Protein AF-A0A3N0X921-F1 (afdb_monomer_lite)

Sequence (49 aa):
MNNLDAIYDFILKELRKLTIKENFYFKPIKPKLSDLELIAINISAEYLS

Secondary structure (DSSP, 8-state):
--HHHHHHHHHHHHHHHH-S-S-SS--SS--SS-HHHHHHHHHHHHHH-

Structure (mmCIF, N/CA/C/O backbone):
data_AF-A0A3N0X921-F1
#
_entry.id   AF-A0A3N0X921-F1
#
loop_
_atom_site.group_PDB
_atom_site.id
_atom_site.type_symbol
_atom_site.label_atom_id
_atom_site.label_alt_id
_atom_site.label_comp_id
_atom_site.label_asym_id
_atom_site.label_entity_id
_atom_site.label_seq_id
_atom_site.pdbx_PDB_ins_code
_atom_site.Cartn_x
_atom_site.Cartn_y
_atom_site.Cartn_z
_atom_site.occupancy
_atom_site.B_iso_or_equiv
_atom_site.auth_seq_id
_atom_site.auth_comp_id
_atom_site.auth_asym_id
_atom_site.auth_atom_id
_atom_site.pdbx_PDB_model_num
ATOM 1 N N . MET A 1 1 ? 2.422 -1.197 -18.743 1.00 47.28 1 MET A N 1
ATOM 2 C CA . MET A 1 1 ? 2.802 -1.784 -17.443 1.00 47.28 1 MET A CA 1
ATOM 3 C C . MET A 1 1 ? 4.208 -1.321 -17.151 1.00 47.28 1 MET A C 1
ATOM 5 O O . MET A 1 1 ? 5.150 -1.921 -17.657 1.00 47.28 1 MET A O 1
ATOM 9 N N . ASN A 1 2 ? 4.347 -0.202 -16.442 1.00 64.88 2 ASN A N 1
ATOM 10 C CA . ASN A 1 2 ? 5.659 0.185 -15.946 1.00 64.88 2 ASN A CA 1
ATOM 11 C C . ASN A 1 2 ? 5.992 -0.701 -14.746 1.00 64.88 2 ASN A C 1
ATOM 13 O O . ASN A 1 2 ? 5.100 -1.087 -13.992 1.00 64.88 2 ASN A O 1
ATOM 17 N N . ASN A 1 3 ? 7.274 -1.021 -14.575 1.00 84.25 3 ASN A N 1
ATOM 18 C CA . ASN A 1 3 ? 7.753 -1.820 -13.445 1.00 84.25 3 ASN A CA 1
ATOM 19 C C . ASN A 1 3 ? 7.309 -1.204 -12.100 1.00 84.25 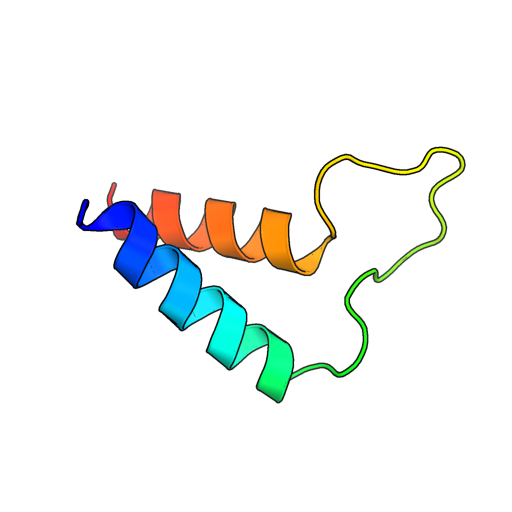3 ASN A C 1
ATOM 21 O O . ASN A 1 3 ? 6.918 -1.914 -11.182 1.00 84.25 3 ASN A O 1
ATOM 25 N N . LEU A 1 4 ? 7.267 0.132 -12.037 1.00 89.38 4 LEU A N 1
ATOM 26 C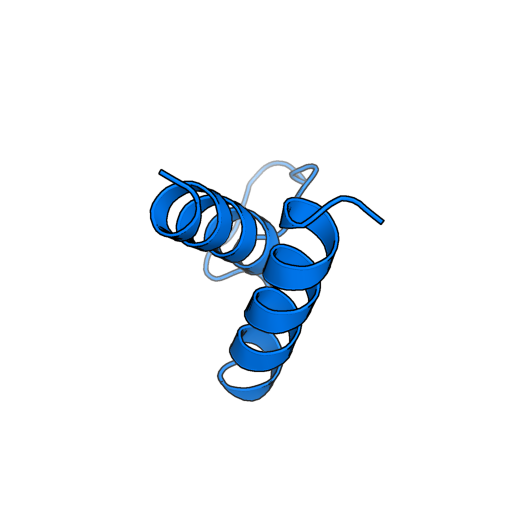 CA . LEU A 1 4 ? 6.845 0.895 -10.864 1.00 89.38 4 LEU A CA 1
ATOM 27 C C . LEU A 1 4 ? 5.386 0.663 -10.471 1.00 89.38 4 LEU A C 1
ATOM 29 O O . LEU A 1 4 ? 5.127 0.441 -9.294 1.00 89.38 4 LEU A O 1
ATOM 33 N N . ASP A 1 5 ? 4.456 0.658 -11.427 1.00 92.44 5 ASP A N 1
ATOM 34 C CA . ASP A 1 5 ? 3.030 0.474 -11.125 1.00 92.44 5 ASP A CA 1
ATOM 35 C C . ASP A 1 5 ? 2.781 -0.916 -10.518 1.00 92.44 5 ASP A C 1
ATOM 37 O O . ASP A 1 5 ? 2.088 -1.056 -9.515 1.00 92.44 5 ASP A O 1
ATOM 41 N N . ALA A 1 6 ? 3.423 -1.948 -11.080 1.00 94.31 6 ALA A N 1
ATOM 42 C CA . ALA A 1 6 ? 3.290 -3.321 -10.596 1.00 94.31 6 ALA A CA 1
ATOM 43 C C . ALA A 1 6 ? 3.885 -3.512 -9.189 1.00 94.31 6 ALA A C 1
ATOM 45 O O . ALA A 1 6 ? 3.298 -4.206 -8.356 1.00 94.31 6 ALA A O 1
ATOM 46 N N . ILE A 1 7 ? 5.040 -2.893 -8.920 1.00 94.81 7 ILE A N 1
ATOM 47 C CA . ILE A 1 7 ? 5.697 -2.931 -7.606 1.00 94.81 7 ILE A CA 1
ATOM 48 C C . ILE A 1 7 ? 4.856 -2.183 -6.568 1.00 94.81 7 ILE A C 1
ATOM 50 O O . ILE A 1 7 ? 4.613 -2.709 -5.480 1.00 94.81 7 ILE A O 1
ATOM 54 N N . TYR A 1 8 ? 4.353 -1.003 -6.929 1.00 96.50 8 TYR A N 1
ATOM 55 C CA . TYR A 1 8 ? 3.466 -0.209 -6.088 1.00 96.50 8 TYR A CA 1
ATOM 56 C C . TYR A 1 8 ? 2.202 -0.976 -5.697 1.00 96.50 8 TYR A C 1
ATOM 58 O O . TYR A 1 8 ? 1.896 -1.084 -4.506 1.00 96.50 8 TYR A O 1
ATOM 66 N N . ASP A 1 9 ? 1.507 -1.568 -6.671 1.00 96.31 9 ASP A N 1
ATOM 67 C CA . ASP A 1 9 ? 0.281 -2.331 -6.425 1.00 96.31 9 ASP A CA 1
ATOM 68 C C . ASP A 1 9 ? 0.538 -3.539 -5.515 1.00 96.31 9 ASP A C 1
ATOM 70 O O . ASP A 1 9 ? -0.260 -3.840 -4.619 1.00 96.31 9 ASP A O 1
ATOM 74 N N . PHE A 1 10 ? 1.6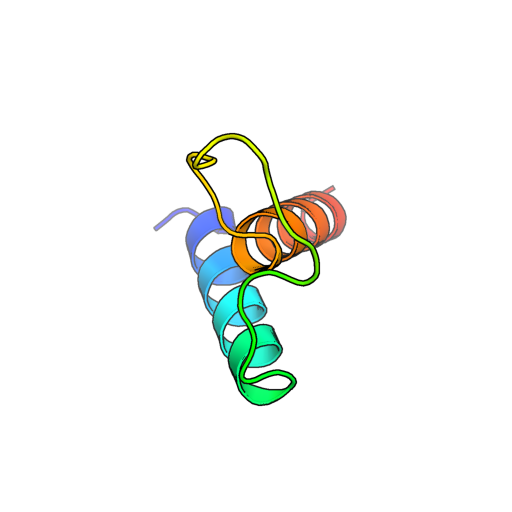69 -4.224 -5.714 1.00 96.00 10 PHE A N 1
ATOM 75 C CA . PHE A 1 10 ? 2.072 -5.346 -4.873 1.00 96.00 10 PHE A CA 1
ATOM 76 C C . PHE A 1 10 ? 2.324 -4.904 -3.427 1.00 96.00 10 PHE A C 1
ATOM 78 O O . PHE A 1 10 ? 1.747 -5.477 -2.500 1.00 96.00 10 PHE A O 1
ATOM 85 N N . ILE A 1 11 ? 3.127 -3.857 -3.223 1.00 95.69 11 ILE A N 1
ATOM 86 C CA . ILE A 1 11 ? 3.448 -3.343 -1.886 1.00 95.69 11 ILE A CA 1
ATOM 87 C C . ILE A 1 11 ? 2.180 -2.857 -1.183 1.00 95.69 11 ILE A C 1
ATOM 89 O O . ILE A 1 11 ? 1.935 -3.224 -0.033 1.00 95.69 11 ILE A O 1
ATOM 93 N N . LEU A 1 12 ? 1.334 -2.085 -1.870 1.00 96.38 12 LEU A N 1
ATOM 94 C CA . LEU A 1 12 ? 0.087 -1.580 -1.298 1.00 96.38 12 LEU A CA 1
ATOM 95 C C . LEU A 1 12 ? -0.842 -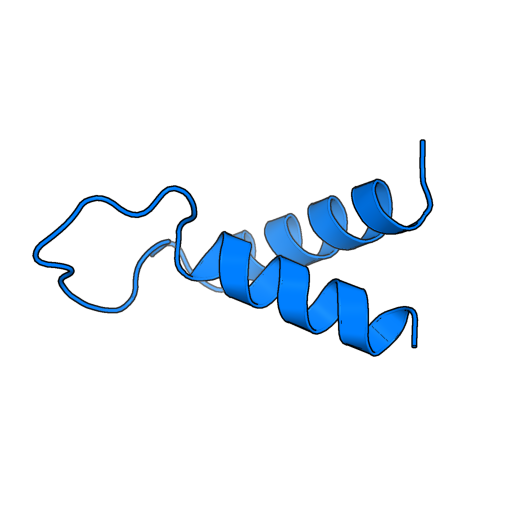2.725 -0.870 1.00 96.38 12 LEU A C 1
ATOM 97 O O . LEU A 1 12 ? -1.469 -2.657 0.192 1.00 96.38 12 LEU A O 1
ATOM 101 N N . LYS A 1 13 ? -0.914 -3.796 -1.669 1.00 96.31 13 LYS A N 1
ATOM 102 C CA . LYS A 1 13 ? -1.691 -4.994 -1.338 1.00 96.31 13 LYS A CA 1
ATOM 103 C C . LYS A 1 13 ? -1.179 -5.672 -0.071 1.00 96.31 13 LYS A C 1
ATOM 105 O O . LYS A 1 13 ? -1.995 -6.044 0.770 1.00 96.31 13 LYS A O 1
ATOM 110 N N . GLU A 1 14 ? 0.132 -5.830 0.082 1.00 95.88 14 GLU A N 1
ATOM 111 C CA . GLU A 1 14 ? 0.698 -6.438 1.291 1.00 95.88 14 GLU A CA 1
ATOM 112 C C . GLU A 1 14 ? 0.512 -5.538 2.520 1.00 95.88 14 GLU A C 1
ATOM 114 O O . GLU A 1 14 ? 0.093 -6.021 3.573 1.00 95.88 14 GLU A O 1
ATOM 119 N N . LEU A 1 15 ? 0.690 -4.221 2.384 1.00 95.06 15 LEU A N 1
ATOM 120 C CA . LEU A 1 15 ? 0.433 -3.270 3.471 1.00 95.06 15 LEU A CA 1
ATOM 121 C C . LEU A 1 15 ? -1.026 -3.316 3.954 1.00 95.06 15 LEU A C 1
ATOM 123 O O . LEU A 1 15 ? -1.275 -3.326 5.159 1.00 95.06 15 LEU A O 1
ATOM 127 N N . ARG A 1 16 ? -1.996 -3.429 3.036 1.00 94.88 16 ARG A N 1
ATOM 128 C CA . ARG A 1 16 ? -3.426 -3.576 3.371 1.00 94.88 16 ARG A CA 1
ATOM 129 C C . ARG A 1 16 ? -3.767 -4.885 4.087 1.00 94.88 16 ARG A C 1
ATOM 131 O O . ARG A 1 16 ? -4.762 -4.941 4.803 1.00 94.88 16 ARG A O 1
ATOM 138 N N . LYS A 1 17 ? -2.970 -5.945 3.919 1.00 95.56 17 LYS A N 1
ATOM 139 C CA . LYS A 1 17 ? -3.137 -7.179 4.709 1.00 95.56 17 LYS A CA 1
ATOM 140 C C . LYS A 1 17 ? -2.636 -7.009 6.141 1.00 95.56 17 LYS A C 1
ATOM 142 O O . LYS A 1 17 ? -3.189 -7.620 7.049 1.00 95.56 17 LYS A O 1
ATOM 147 N N . LEU A 1 18 ? -1.592 -6.201 6.334 1.00 93.88 18 LEU A N 1
ATOM 148 C CA . LEU A 1 18 ? -0.983 -5.959 7.645 1.00 93.88 18 LEU A CA 1
ATOM 149 C C . LEU A 1 18 ? -1.792 -4.976 8.497 1.00 93.88 18 LEU A C 1
ATOM 151 O O . LEU A 1 18 ? -1.763 -5.057 9.723 1.00 93.88 18 LEU A O 1
ATOM 155 N N . THR A 1 19 ? -2.519 -4.052 7.869 1.00 89.94 19 THR A N 1
ATOM 156 C CA . THR A 1 19 ? -3.354 -3.079 8.575 1.00 89.94 19 THR A CA 1
ATOM 157 C C . THR A 1 19 ? -4.672 -2.833 7.856 1.00 89.94 19 THR A C 1
ATOM 159 O O . THR A 1 19 ? -4.724 -2.563 6.661 1.00 89.94 19 THR A O 1
ATOM 162 N N . ILE A 1 20 ? -5.750 -2.851 8.637 1.00 83.12 20 ILE A N 1
ATOM 163 C CA . ILE A 1 20 ? -7.109 -2.525 8.183 1.00 83.12 20 ILE A CA 1
ATOM 164 C C . ILE A 1 20 ? -7.290 -0.997 8.075 1.00 83.12 20 ILE A C 1
ATOM 166 O O . ILE A 1 20 ? -8.208 -0.505 7.421 1.00 83.12 20 ILE A O 1
ATOM 170 N N . LYS A 1 21 ? -6.413 -0.219 8.723 1.00 88.12 21 LYS A N 1
ATOM 171 C CA . LYS A 1 21 ? -6.471 1.244 8.756 1.00 88.12 21 LYS A CA 1
ATOM 172 C C . LYS A 1 21 ? -5.622 1.831 7.627 1.00 88.12 21 LYS A C 1
ATOM 174 O O . LYS A 1 21 ? -4.414 1.616 7.603 1.00 88.12 21 LYS A O 1
ATOM 179 N N . GLU A 1 22 ? -6.239 2.623 6.749 1.00 85.25 22 GLU A N 1
ATOM 180 C CA . GLU A 1 22 ? -5.536 3.302 5.645 1.00 85.25 22 GLU A CA 1
ATOM 181 C C . GLU A 1 22 ? -4.907 4.652 6.034 1.00 85.25 22 GLU A C 1
ATOM 183 O O . GLU A 1 22 ? -4.018 5.145 5.343 1.00 85.25 22 GLU A O 1
ATOM 188 N N . ASN A 1 23 ? -5.362 5.269 7.131 1.00 89.00 23 ASN A N 1
ATOM 189 C CA . ASN A 1 23 ? -4.853 6.551 7.626 1.00 89.00 23 ASN A CA 1
ATOM 190 C C . ASN A 1 23 ? -4.573 6.474 9.127 1.00 89.00 23 ASN A C 1
ATOM 192 O O . ASN A 1 23 ? -5.467 6.150 9.908 1.00 89.00 23 ASN A O 1
ATOM 196 N N . PHE A 1 24 ? -3.357 6.784 9.559 1.00 89.19 24 PHE A N 1
ATOM 197 C CA . PHE A 1 24 ? -2.918 6.567 10.938 1.00 89.19 24 PHE A CA 1
ATOM 198 C C . PHE A 1 24 ? -3.326 7.699 11.876 1.00 89.19 24 PHE A C 1
ATOM 200 O O . PHE A 1 24 ? -3.633 7.426 13.039 1.00 89.19 24 PHE A O 1
ATOM 207 N N . TYR A 1 25 ? -3.436 8.925 11.371 1.00 88.06 25 TYR A N 1
ATOM 208 C CA . TYR A 1 25 ? -3.731 10.120 12.160 1.00 88.06 25 TYR A CA 1
ATOM 209 C C . TYR A 1 25 ? -4.842 10.970 11.534 1.00 88.06 25 TYR A C 1
ATOM 211 O O . TYR A 1 25 ? -5.168 10.845 10.352 1.00 88.06 25 TYR A O 1
ATOM 219 N N . PHE A 1 26 ? -5.445 11.836 12.353 1.00 89.38 26 PHE A N 1
ATOM 220 C CA . PHE A 1 26 ? -6.420 12.809 11.876 1.00 89.38 26 PHE A CA 1
ATOM 221 C C . PHE A 1 26 ? -5.732 13.857 11.003 1.00 89.38 26 PHE A C 1
ATOM 223 O O . PHE A 1 26 ? -4.725 14.445 11.397 1.00 89.38 26 PHE A O 1
ATOM 230 N N . LYS A 1 27 ? -6.315 14.124 9.837 1.00 88.38 27 LYS A N 1
ATOM 231 C CA . LYS A 1 27 ? -5.848 15.158 8.918 1.00 88.38 27 LYS A CA 1
ATOM 232 C C . LYS A 1 27 ? -6.935 16.230 8.815 1.00 88.38 27 LYS A C 1
ATOM 234 O O . LYS A 1 27 ? -8.069 15.883 8.487 1.00 88.38 27 LYS A O 1
ATOM 239 N N . PRO A 1 28 ? -6.616 17.516 9.053 1.00 90.31 28 PRO A N 1
ATOM 240 C CA . PRO A 1 28 ? -7.594 18.604 8.950 1.00 90.31 28 PRO A CA 1
ATOM 241 C C . PRO A 1 28 ? -8.054 18.853 7.504 1.00 90.31 28 PRO A C 1
ATOM 243 O O . PRO A 1 28 ? -9.057 19.522 7.280 1.00 90.31 28 PRO A O 1
ATOM 246 N N . ILE A 1 29 ? -7.330 18.303 6.525 1.00 91.62 29 ILE A N 1
ATOM 247 C CA . ILE A 1 29 ? -7.659 18.319 5.100 1.00 91.62 29 ILE A CA 1
ATOM 248 C C . ILE A 1 29 ? -7.745 16.889 4.566 1.00 91.62 29 ILE A C 1
ATOM 250 O O . ILE A 1 29 ? -7.063 15.996 5.070 1.00 91.62 29 ILE A O 1
ATOM 254 N N . LYS A 1 30 ? -8.540 16.671 3.510 1.00 88.06 30 LYS A N 1
ATOM 255 C CA . LYS A 1 30 ? -8.575 15.385 2.801 1.00 88.06 30 LYS A CA 1
ATOM 256 C C . LYS A 1 30 ? -7.397 15.311 1.815 1.00 88.06 30 LYS A C 1
ATOM 258 O O . LYS A 1 30 ? -7.421 16.032 0.816 1.00 88.06 30 LYS A O 1
ATOM 263 N N . PRO A 1 31 ? -6.368 14.483 2.068 1.00 91.00 31 PRO A N 1
ATOM 264 C CA . PRO A 1 31 ? -5.238 14.347 1.155 1.00 91.00 31 PRO A CA 1
ATOM 265 C C . PRO A 1 31 ? -5.652 13.612 -0.128 1.00 91.00 31 PRO A C 1
ATOM 267 O O . PRO A 1 31 ? -6.649 12.891 -0.150 1.00 91.00 31 PRO A O 1
ATOM 270 N N . LYS A 1 32 ? -4.857 13.774 -1.193 1.00 92.44 32 LYS A N 1
ATOM 271 C CA . LYS A 1 32 ? -5.044 13.031 -2.453 1.00 92.44 32 LYS A CA 1
ATOM 272 C C . LYS A 1 32 ? -4.714 11.543 -2.323 1.00 92.44 32 LYS A C 1
ATOM 274 O O . LYS A 1 32 ? -5.259 10.752 -3.077 1.00 92.44 32 LYS A O 1
ATOM 279 N N . LEU A 1 33 ? -3.831 11.200 -1.386 1.00 93.25 33 LEU A N 1
ATOM 280 C CA . LEU A 1 33 ? -3.390 9.842 -1.091 1.00 93.25 33 LEU A CA 1
ATOM 281 C C . LEU A 1 33 ? -3.573 9.562 0.401 1.00 93.25 33 LEU A C 1
ATOM 283 O O . LEU A 1 33 ? -3.345 10.434 1.249 1.00 93.25 33 LEU A O 1
ATOM 287 N N . SER A 1 34 ? -3.984 8.343 0.716 1.00 93.56 34 SER A N 1
ATOM 288 C CA . SER A 1 34 ? -3.962 7.792 2.067 1.00 93.56 34 SER A CA 1
ATOM 289 C C . SER A 1 34 ? -2.527 7.620 2.573 1.00 93.56 34 SER A C 1
ATOM 291 O O . SER A 1 34 ? -1.564 7.679 1.806 1.00 93.56 34 SER A O 1
ATOM 293 N N . ASP A 1 35 ? -2.373 7.403 3.881 1.00 94.12 35 ASP A N 1
ATOM 294 C CA . ASP A 1 35 ? -1.043 7.145 4.446 1.00 94.12 35 ASP A CA 1
ATOM 295 C C . ASP A 1 35 ? -0.429 5.872 3.862 1.00 9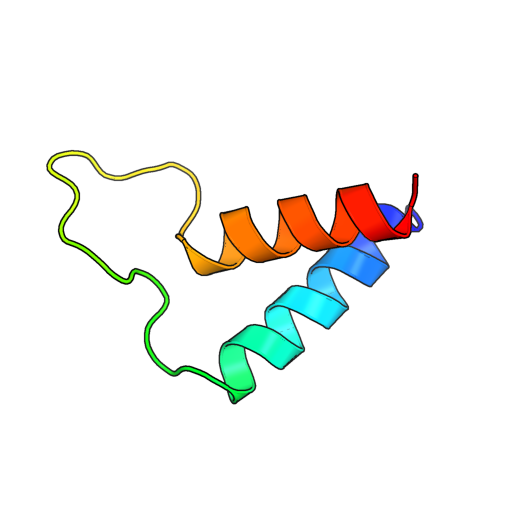4.12 35 ASP A C 1
ATOM 297 O O . ASP A 1 35 ? 0.757 5.858 3.544 1.00 94.12 35 ASP A O 1
ATOM 301 N N . LEU A 1 36 ? -1.235 4.824 3.662 1.00 95.19 36 LEU A N 1
ATOM 302 C CA . LEU A 1 36 ? -0.756 3.585 3.051 1.00 95.19 36 LEU A CA 1
ATOM 303 C C . LEU A 1 36 ? -0.295 3.771 1.611 1.00 95.19 36 LEU A C 1
ATOM 305 O O . LEU A 1 36 ? 0.740 3.228 1.238 1.00 95.19 36 LEU A O 1
ATOM 309 N N . GLU A 1 37 ? -1.029 4.541 0.810 1.00 95.38 37 GLU A N 1
ATOM 310 C CA . GLU A 1 37 ? -0.626 4.822 -0.569 1.00 95.38 37 GLU A CA 1
ATOM 311 C C . GLU A 1 37 ? 0.678 5.623 -0.610 1.00 95.38 37 GLU A C 1
ATOM 313 O O . GLU A 1 37 ? 1.548 5.332 -1.428 1.00 95.38 37 GLU A O 1
ATOM 318 N N . LEU A 1 38 ? 0.852 6.586 0.300 1.00 95.12 38 LEU A N 1
ATOM 319 C CA . LEU A 1 38 ? 2.084 7.366 0.398 1.00 95.12 38 LEU A CA 1
ATOM 320 C C . LEU A 1 38 ? 3.283 6.487 0.793 1.00 95.12 38 LEU A C 1
ATOM 322 O O . LEU A 1 38 ? 4.351 6.586 0.190 1.00 95.12 38 LEU A O 1
ATOM 326 N N . ILE A 1 39 ? 3.094 5.603 1.778 1.00 94.94 39 ILE A N 1
ATOM 327 C CA . ILE A 1 39 ? 4.113 4.638 2.213 1.00 94.94 39 ILE A CA 1
ATOM 328 C C . ILE A 1 39 ? 4.465 3.686 1.068 1.00 94.94 39 ILE A C 1
ATOM 330 O O . ILE A 1 39 ? 5.644 3.472 0.798 1.00 94.94 39 ILE A O 1
ATOM 334 N N . ALA A 1 40 ? 3.463 3.150 0.365 1.00 96.38 40 ALA A N 1
ATOM 335 C CA . ALA A 1 40 ? 3.678 2.243 -0.756 1.00 96.38 40 ALA A CA 1
ATOM 336 C C . ALA A 1 40 ? 4.499 2.902 -1.874 1.00 96.38 40 ALA A C 1
ATOM 338 O O . ALA A 1 40 ? 5.436 2.281 -2.374 1.00 96.38 40 ALA A O 1
ATOM 339 N N . ILE A 1 41 ? 4.211 4.163 -2.225 1.00 95.56 41 ILE A N 1
ATOM 340 C CA . ILE A 1 41 ? 5.011 4.922 -3.204 1.00 95.56 41 ILE A CA 1
ATOM 341 C C . ILE A 1 41 ? 6.459 5.054 -2.734 1.00 95.56 41 ILE A C 1
ATOM 343 O O . ILE A 1 41 ? 7.371 4.812 -3.520 1.00 95.56 41 ILE A O 1
ATOM 347 N N . ASN A 1 42 ? 6.674 5.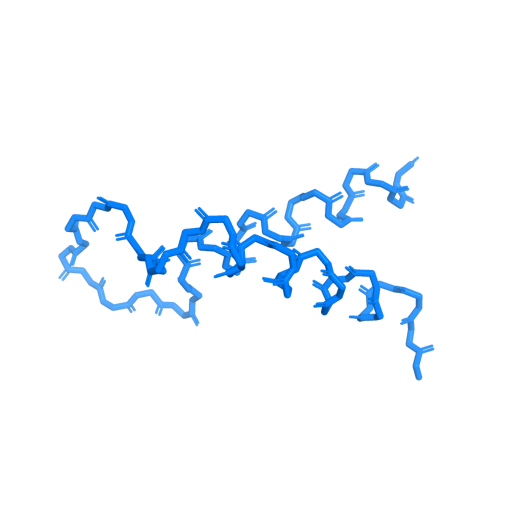413 -1.466 1.00 95.88 42 ASN A N 1
ATOM 348 C CA . ASN A 1 42 ? 8.017 5.643 -0.939 1.00 95.88 42 ASN A CA 1
ATOM 349 C C . ASN A 1 42 ? 8.876 4.369 -0.988 1.00 95.88 42 ASN A C 1
ATOM 351 O O . ASN A 1 42 ? 9.987 4.394 -1.506 1.00 95.88 42 ASN A O 1
ATOM 355 N N . ILE A 1 43 ? 8.319 3.235 -0.549 1.00 95.88 43 ILE A N 1
ATOM 356 C CA . ILE A 1 43 ? 9.007 1.933 -0.608 1.00 95.88 43 ILE A CA 1
ATOM 357 C C . ILE A 1 43 ? 9.258 1.517 -2.065 1.00 95.88 43 ILE A C 1
ATOM 359 O O . ILE A 1 43 ? 10.327 1.008 -2.390 1.00 95.88 43 ILE A O 1
ATOM 363 N N . SER A 1 44 ? 8.292 1.749 -2.960 1.00 95.31 44 SER A N 1
ATOM 364 C CA . SER A 1 44 ? 8.447 1.422 -4.386 1.00 95.31 44 SER A CA 1
ATOM 365 C C . SER A 1 44 ? 9.579 2.218 -5.034 1.00 95.31 44 SER A C 1
ATOM 367 O O . SER A 1 44 ? 10.322 1.674 -5.848 1.00 95.31 44 SER A O 1
ATOM 369 N N . ALA A 1 45 ? 9.711 3.498 -4.677 1.00 94.19 45 ALA A N 1
ATOM 370 C CA . ALA A 1 45 ? 10.781 4.360 -5.161 1.00 94.19 45 ALA A CA 1
ATOM 371 C C . ALA A 1 45 ? 12.148 3.918 -4.626 1.00 94.19 45 ALA A C 1
ATOM 373 O O . ALA A 1 45 ? 13.100 3.855 -5.396 1.00 94.19 45 ALA A O 1
ATOM 374 N N . GLU A 1 46 ? 12.231 3.564 -3.341 1.00 94.06 46 GLU A N 1
ATOM 375 C CA . GLU A 1 46 ? 13.457 3.046 -2.724 1.00 94.06 46 GLU A CA 1
ATOM 376 C C . GLU A 1 46 ? 13.908 1.729 -3.367 1.00 94.06 46 GLU A C 1
ATOM 378 O O . GLU A 1 46 ? 15.084 1.560 -3.660 1.00 94.06 46 GLU A O 1
ATOM 383 N N . TYR A 1 47 ? 12.973 0.820 -3.652 1.00 92.75 47 TYR A N 1
ATOM 384 C CA . TYR A 1 47 ? 13.281 -0.465 -4.283 1.00 92.75 47 TYR A CA 1
ATOM 385 C C . TYR A 1 47 ? 13.779 -0.338 -5.734 1.00 92.75 47 TYR A C 1
ATOM 387 O O . TYR A 1 47 ? 14.493 -1.211 -6.224 1.00 92.75 47 TYR A O 1
ATOM 395 N N . LEU A 1 48 ? 13.363 0.717 -6.440 1.00 89.75 48 LEU A N 1
ATOM 396 C CA . LEU A 1 48 ? 13.742 0.981 -7.831 1.00 89.75 48 LEU A CA 1
ATOM 397 C C . LEU A 1 48 ? 14.974 1.886 -7.982 1.00 89.75 48 LEU A C 1
ATOM 399 O O . LEU A 1 48 ? 15.411 2.098 -9.117 1.00 89.75 48 LEU A O 1
ATOM 403 N N . SER A 1 49 ? 15.484 2.437 -6.878 1.00 83.88 49 SER A N 1
ATOM 404 C CA . SER A 1 49 ? 16.704 3.249 -6.836 1.00 83.88 49 SER A CA 1
ATOM 405 C C . SER A 1 49 ? 17.966 2.393 -6.826 1.00 83.88 49 SER A C 1
ATOM 407 O O . SER A 1 49 ? 19.005 2.974 -7.214 1.00 83.88 49 SER A O 1
#

pLDDT: mean 91.0, std 8.26, range [47.28, 96.5]

Organism: NCBI:txid420404

Foldseek 3Di:
DDPLVVQLVVQLVVVCVVDVDQADDDDPDDDPGTPSSVVSNVVSVVVVD

Radius of gyration: 11.58 Å; chains: 1; bounding box: 25×26×30 Å